Protein AF-A0A7V6X346-F1 (afdb_monomer_lite)

Radius of gyration: 25.54 Å; chains: 1; bounding box: 58×30×81 Å

pLDDT: mean 83.85, std 9.62, range [53.91, 94.62]

Foldseek 3Di:
DDPVVVVVVVVVVVVVVVVVVVVVVVVVVVVVVVVVLVVLQVLLVVLLVVLVVLQVLQLVVCVVVVVQAVFDFSLNCCVVVVDPQAFRQWFWDQDDVFFTDIDGPVSPDTPPRLTDPPDLGTFHADPPPSHTDCSLSNSCSGGNDRPPDGGPVVRVVD

Structure (mmCIF, N/CA/C/O backbone):
data_AF-A0A7V6X346-F1
#
_entry.id   AF-A0A7V6X346-F1
#
loop_
_atom_site.group_PDB
_atom_site.id
_atom_site.type_symbol
_atom_site.label_atom_id
_atom_site.label_alt_id
_atom_site.label_comp_id
_atom_site.label_asym_id
_atom_site.label_entity_id
_atom_site.label_seq_id
_atom_site.pdbx_PDB_ins_code
_atom_site.Cartn_x
_atom_site.Cartn_y
_atom_site.Cartn_z
_atom_site.occupancy
_atom_site.B_iso_or_equiv
_atom_site.auth_seq_id
_atom_site.auth_comp_id
_atom_site.auth_asym_id
_atom_site.auth_atom_id
_atom_site.pdbx_PDB_model_num
ATOM 1 N N . MET A 1 1 ? 32.992 15.610 -59.748 1.00 55.31 1 MET A N 1
ATOM 2 C CA . MET A 1 1 ? 32.659 15.025 -58.430 1.00 55.31 1 MET A CA 1
ATOM 3 C C . MET A 1 1 ? 33.564 13.821 -58.217 1.00 55.31 1 MET A C 1
ATOM 5 O O . MET A 1 1 ? 33.544 12.918 -59.044 1.00 55.31 1 MET A O 1
ATOM 9 N N . THR A 1 2 ? 34.455 13.859 -57.226 1.00 64.12 2 THR A N 1
ATOM 10 C CA . THR A 1 2 ? 35.547 12.877 -57.071 1.00 64.12 2 THR A CA 1
ATOM 11 C C . THR A 1 2 ? 35.167 11.742 -56.109 1.00 64.12 2 THR A C 1
ATOM 13 O O . THR A 1 2 ? 34.268 11.895 -55.283 1.00 64.12 2 THR A O 1
ATOM 16 N N . GLN A 1 3 ? 35.861 10.594 -56.156 1.00 65.50 3 GLN A N 1
ATOM 17 C CA . GLN A 1 3 ? 35.620 9.482 -55.213 1.00 65.50 3 GLN A CA 1
ATOM 18 C C . GLN A 1 3 ? 35.775 9.884 -53.729 1.00 65.50 3 GLN A C 1
ATOM 20 O O . GLN A 1 3 ? 35.154 9.272 -52.856 1.00 65.50 3 GLN A O 1
ATOM 25 N N . ARG A 1 4 ? 36.568 10.924 -53.421 1.00 65.88 4 ARG A N 1
ATOM 26 C CA . ARG A 1 4 ? 36.686 11.477 -52.059 1.00 65.88 4 ARG A CA 1
ATOM 27 C C . ARG A 1 4 ? 35.406 12.181 -51.610 1.00 65.88 4 ARG A C 1
ATOM 29 O O . ARG A 1 4 ? 35.004 11.997 -50.464 1.00 65.88 4 ARG A O 1
ATOM 36 N N . ASP A 1 5 ? 34.735 12.898 -52.509 1.00 68.81 5 ASP A N 1
ATOM 37 C CA . ASP A 1 5 ? 33.494 13.622 -52.204 1.00 68.81 5 ASP A CA 1
ATOM 38 C C . ASP A 1 5 ? 32.365 12.644 -51.850 1.00 68.81 5 ASP A C 1
ATOM 40 O O . ASP A 1 5 ? 31.688 12.809 -50.838 1.00 68.81 5 ASP A O 1
ATOM 44 N N . PHE A 1 6 ? 32.242 11.542 -52.600 1.00 66.06 6 PHE A N 1
ATOM 45 C CA . PHE A 1 6 ? 31.284 10.471 -52.300 1.00 66.06 6 PHE A CA 1
ATOM 46 C C . PHE A 1 6 ? 31.551 9.781 -50.958 1.00 66.06 6 PHE A C 1
ATOM 48 O O . PHE A 1 6 ? 30.618 9.498 -50.204 1.00 66.06 6 PHE A O 1
ATOM 55 N N . LYS A 1 7 ? 32.821 9.517 -50.625 1.00 68.31 7 LYS A N 1
ATOM 56 C CA . LYS A 1 7 ? 33.197 8.896 -49.346 1.00 68.31 7 LYS A CA 1
ATOM 57 C C . LYS A 1 7 ? 32.902 9.818 -48.159 1.00 68.31 7 LYS A C 1
ATOM 59 O O . LYS A 1 7 ? 32.477 9.330 -47.112 1.00 68.31 7 LYS A O 1
ATOM 64 N N . ASN A 1 8 ? 33.090 11.124 -48.330 1.00 70.19 8 ASN A N 1
ATOM 65 C CA . ASN A 1 8 ? 32.810 12.127 -47.306 1.00 70.19 8 ASN A CA 1
ATOM 66 C C . ASN A 1 8 ? 31.304 12.320 -47.088 1.00 70.19 8 ASN A C 1
ATOM 68 O O . ASN A 1 8 ? 30.865 12.312 -45.940 1.00 70.19 8 ASN A O 1
ATOM 72 N N . ILE A 1 9 ? 30.510 12.393 -48.164 1.00 72.62 9 ILE A N 1
ATOM 73 C CA . ILE A 1 9 ? 29.040 12.449 -48.079 1.00 72.62 9 ILE A CA 1
ATOM 74 C C . ILE A 1 9 ? 28.508 11.189 -47.393 1.00 72.62 9 ILE A C 1
ATOM 76 O O . ILE A 1 9 ? 27.780 11.293 -46.413 1.00 72.62 9 ILE A O 1
ATOM 80 N N . ARG A 1 10 ? 28.955 9.997 -47.818 1.00 69.69 10 ARG A N 1
ATOM 81 C CA . ARG A 1 10 ? 28.550 8.729 -47.196 1.00 69.69 10 ARG A CA 1
ATOM 82 C C . ARG A 1 10 ? 28.880 8.715 -45.701 1.00 69.69 10 ARG A C 1
ATOM 84 O O . ARG A 1 10 ? 28.000 8.443 -44.897 1.00 69.69 10 ARG A O 1
ATOM 91 N N . ARG A 1 11 ? 30.112 9.050 -45.299 1.00 69.56 11 ARG A N 1
ATOM 92 C CA . ARG A 1 11 ? 30.499 9.107 -43.874 1.00 69.56 11 ARG A CA 1
ATOM 93 C C . ARG A 1 11 ? 29.641 10.081 -43.065 1.00 69.56 11 ARG A C 1
ATOM 95 O O . ARG A 1 11 ? 29.263 9.746 -41.948 1.00 69.56 11 ARG A O 1
ATOM 102 N N . ARG A 1 12 ? 29.312 11.243 -43.634 1.00 80.62 12 ARG A N 1
ATOM 103 C CA . ARG A 1 12 ? 28.451 12.242 -42.996 1.00 80.62 12 ARG A CA 1
ATOM 104 C C . ARG A 1 12 ? 27.016 11.741 -42.822 1.00 80.62 12 ARG A C 1
ATOM 106 O O . ARG A 1 12 ? 26.498 11.832 -41.719 1.00 80.62 12 ARG A O 1
ATOM 113 N N . THR A 1 13 ? 26.416 11.138 -43.848 1.00 81.19 13 THR A N 1
ATOM 114 C CA . THR A 1 13 ? 25.060 10.565 -43.761 1.00 81.19 13 THR A CA 1
ATOM 115 C C . THR A 1 13 ? 24.978 9.434 -42.733 1.00 81.19 13 THR A C 1
ATOM 117 O O . THR A 1 13 ? 24.012 9.350 -41.984 1.00 81.19 13 THR A O 1
ATOM 120 N N . TRP A 1 14 ? 26.006 8.583 -42.644 1.00 84.31 14 TRP A N 1
ATOM 121 C CA . TRP A 1 14 ? 26.074 7.535 -41.618 1.00 84.31 14 TRP A CA 1
ATOM 122 C C . TRP A 1 14 ? 26.207 8.109 -40.205 1.00 84.31 14 TRP A C 1
ATOM 124 O O . TRP A 1 14 ? 25.562 7.616 -39.284 1.00 84.31 14 TRP A O 1
ATOM 134 N N . PHE A 1 15 ? 27.013 9.157 -40.032 1.00 87.69 15 PHE A N 1
ATOM 135 C CA . PHE A 1 15 ? 27.135 9.846 -38.751 1.00 87.69 15 PHE A CA 1
ATOM 136 C C . PHE A 1 15 ? 25.814 10.504 -38.336 1.00 87.69 15 PHE A C 1
ATOM 138 O O . PHE A 1 15 ? 25.353 10.284 -37.220 1.00 87.69 15 PHE A O 1
ATOM 145 N N . GLU A 1 16 ? 25.171 11.242 -39.245 1.00 84.31 16 GLU A N 1
ATOM 146 C CA . GLU A 1 16 ? 23.865 11.865 -39.005 1.00 84.31 16 GLU A CA 1
ATOM 147 C C . GLU A 1 16 ? 22.805 10.810 -38.646 1.00 84.31 16 GLU A C 1
ATOM 149 O O . GLU A 1 16 ? 22.064 10.993 -37.683 1.00 84.31 16 GLU A O 1
ATOM 154 N N . PHE A 1 17 ? 22.796 9.657 -39.322 1.00 91.88 17 PHE A N 1
ATOM 155 C CA . PHE A 1 17 ? 21.905 8.545 -38.984 1.00 91.88 17 PHE A CA 1
ATOM 156 C C . PHE A 1 17 ? 22.148 7.995 -37.567 1.00 91.88 17 PHE A C 1
ATOM 158 O O . PHE A 1 17 ? 21.198 7.822 -36.808 1.00 91.88 17 PHE A O 1
ATOM 165 N N . ILE A 1 18 ? 23.406 7.764 -37.174 1.00 93.44 18 ILE A N 1
ATOM 166 C CA . ILE A 1 18 ? 23.745 7.269 -35.826 1.00 93.44 18 ILE A CA 1
ATOM 167 C C . ILE A 1 18 ? 23.327 8.277 -34.750 1.00 93.44 18 ILE A C 1
ATOM 169 O O . ILE A 1 18 ? 22.783 7.878 -33.720 1.00 93.44 18 ILE A O 1
ATOM 173 N N . VAL A 1 19 ? 23.535 9.574 -34.991 1.00 93.19 19 VAL A N 1
ATOM 174 C CA . VAL A 1 19 ? 23.119 10.637 -34.065 1.00 93.19 19 VAL A CA 1
ATOM 175 C C . VAL A 1 19 ? 21.601 10.640 -33.889 1.00 93.19 19 VAL A C 1
ATOM 177 O O . VAL A 1 19 ? 21.124 10.675 -32.757 1.00 93.19 19 VAL A O 1
ATOM 180 N N . VAL A 1 20 ? 20.833 10.533 -34.978 1.00 94.06 20 VAL A N 1
ATOM 181 C CA . VAL A 1 20 ? 19.364 10.454 -34.907 1.00 94.06 20 VAL A CA 1
ATOM 182 C C . VAL A 1 20 ? 18.914 9.218 -34.123 1.00 94.06 20 VAL A C 1
ATOM 184 O O . VAL A 1 20 ? 18.051 9.329 -33.254 1.00 94.06 20 VAL A O 1
ATOM 187 N N . VAL A 1 21 ? 19.525 8.055 -34.362 1.00 94.62 21 VAL A N 1
ATOM 188 C CA . VAL A 1 21 ? 19.209 6.820 -33.625 1.00 94.62 21 VAL A CA 1
ATOM 189 C C . VAL A 1 21 ? 19.533 6.952 -32.133 1.00 94.62 21 VAL A C 1
ATOM 191 O O . VAL A 1 21 ? 18.733 6.531 -31.299 1.00 94.62 21 VAL A O 1
ATOM 194 N N . MET A 1 22 ? 20.660 7.574 -31.772 1.00 93.81 22 MET A N 1
ATOM 195 C CA . MET A 1 22 ? 20.998 7.828 -30.368 1.00 93.81 22 MET A CA 1
ATOM 196 C C . MET A 1 22 ? 19.994 8.767 -29.695 1.00 93.81 22 MET A C 1
ATOM 198 O O . MET A 1 22 ? 19.558 8.487 -28.580 1.00 93.81 22 MET A O 1
ATOM 202 N N . LEU A 1 23 ? 19.587 9.847 -30.367 1.00 93.19 23 LEU A N 1
ATOM 203 C CA . LEU A 1 23 ? 18.585 10.769 -29.829 1.00 93.19 23 LEU A CA 1
ATOM 204 C C . LEU A 1 23 ? 17.234 10.075 -29.624 1.00 93.19 23 LEU A C 1
ATOM 206 O O . LEU A 1 23 ? 16.619 10.238 -28.572 1.00 93.19 23 LEU A O 1
ATOM 210 N N . LEU A 1 24 ? 16.807 9.242 -30.578 1.00 93.56 24 LEU A N 1
ATOM 211 C CA . LEU A 1 24 ? 15.595 8.435 -30.432 1.00 93.56 24 LEU A CA 1
ATOM 212 C C . LEU A 1 24 ? 15.691 7.476 -29.240 1.00 93.56 24 LEU A C 1
ATOM 214 O O . LEU A 1 24 ? 14.747 7.388 -28.457 1.00 93.56 24 LEU A O 1
ATOM 218 N N . ALA A 1 25 ? 16.829 6.803 -29.057 1.00 93.56 25 ALA A N 1
ATOM 219 C CA . ALA A 1 25 ? 17.036 5.908 -27.921 1.00 93.56 25 ALA A CA 1
ATOM 220 C C . ALA A 1 25 ? 16.930 6.647 -26.575 1.00 93.56 25 ALA A C 1
ATOM 222 O O . ALA A 1 25 ? 16.286 6.149 -25.654 1.00 93.56 25 ALA A O 1
ATOM 223 N N . VAL A 1 26 ? 17.499 7.852 -26.468 1.00 93.69 26 VAL A N 1
ATOM 224 C CA . VAL A 1 26 ? 17.408 8.678 -25.251 1.00 93.69 26 VAL A CA 1
ATOM 225 C C . VAL A 1 26 ? 15.962 9.070 -24.948 1.00 93.69 26 VAL A C 1
ATOM 227 O O . VAL A 1 26 ? 15.532 8.952 -23.801 1.00 93.69 26 VAL A O 1
ATOM 230 N N . VAL A 1 27 ? 15.195 9.488 -25.960 1.00 92.62 27 VAL A N 1
ATOM 231 C CA . VAL A 1 27 ? 13.779 9.848 -25.781 1.00 92.62 27 VAL A CA 1
ATOM 232 C C . VAL A 1 27 ? 12.971 8.645 -25.297 1.00 92.62 27 VAL A C 1
ATOM 234 O O . VAL A 1 27 ? 12.244 8.757 -24.313 1.00 92.62 27 VAL A O 1
ATOM 237 N N . VAL A 1 28 ? 13.149 7.478 -25.925 1.00 92.56 28 VAL A N 1
ATOM 238 C CA . VAL A 1 28 ? 12.455 6.243 -25.523 1.00 92.56 28 VAL A CA 1
ATOM 239 C C . VAL A 1 28 ? 12.796 5.858 -24.083 1.00 92.56 28 VAL A C 1
ATOM 241 O O . VAL A 1 28 ? 11.896 5.525 -23.312 1.00 92.56 28 VAL A O 1
ATOM 244 N N . LEU A 1 29 ? 14.072 5.940 -23.693 1.00 92.00 29 LEU A N 1
ATOM 245 C CA . LEU A 1 29 ? 14.502 5.638 -22.327 1.00 92.00 29 LEU A CA 1
ATOM 246 C C . LEU A 1 29 ? 13.864 6.582 -21.303 1.00 92.00 29 LEU A C 1
ATOM 248 O O . LEU A 1 29 ? 13.383 6.122 -20.267 1.00 92.00 29 LEU A O 1
ATOM 252 N N . PHE A 1 30 ? 13.825 7.883 -21.594 1.00 89.69 30 PHE A N 1
ATOM 253 C CA . PHE A 1 30 ? 13.213 8.861 -20.699 1.00 89.69 30 PHE A CA 1
ATOM 254 C C . PHE A 1 30 ? 11.705 8.621 -20.547 1.00 89.69 30 PHE A C 1
ATOM 256 O O . PHE A 1 30 ? 11.195 8.579 -19.427 1.00 89.69 30 PHE A O 1
ATOM 263 N N . SER A 1 31 ? 10.997 8.378 -21.655 1.00 87.56 31 SER A N 1
ATOM 264 C CA . SER A 1 31 ? 9.566 8.063 -21.630 1.00 87.56 31 SER A CA 1
ATOM 265 C C . SER A 1 31 ? 9.266 6.779 -20.853 1.00 87.56 31 SER A C 1
ATOM 267 O O . SER A 1 31 ? 8.330 6.751 -20.057 1.00 87.56 31 SER A O 1
ATOM 269 N N . ALA A 1 32 ? 10.068 5.727 -21.034 1.00 89.50 32 ALA A N 1
ATOM 270 C CA . ALA A 1 32 ? 9.899 4.474 -20.301 1.00 89.50 32 ALA A CA 1
ATOM 271 C C . ALA A 1 32 ? 10.094 4.661 -18.787 1.00 89.50 32 ALA A C 1
ATOM 273 O O . ALA A 1 32 ? 9.332 4.113 -17.989 1.00 89.50 32 ALA A O 1
ATOM 274 N N . PHE A 1 33 ? 11.086 5.459 -18.388 1.00 89.31 33 PHE A N 1
ATOM 275 C CA . PHE A 1 33 ? 11.351 5.749 -16.982 1.00 89.31 33 PHE A CA 1
ATOM 276 C C . PHE A 1 33 ? 10.208 6.525 -16.316 1.00 89.31 33 PHE A C 1
ATOM 278 O O . PHE A 1 33 ? 9.816 6.200 -15.194 1.00 89.31 33 PHE A O 1
ATOM 285 N N . GLU A 1 34 ? 9.635 7.506 -17.013 1.00 87.50 34 GLU A N 1
ATOM 286 C CA . GLU A 1 34 ? 8.518 8.288 -16.479 1.00 87.50 34 GLU 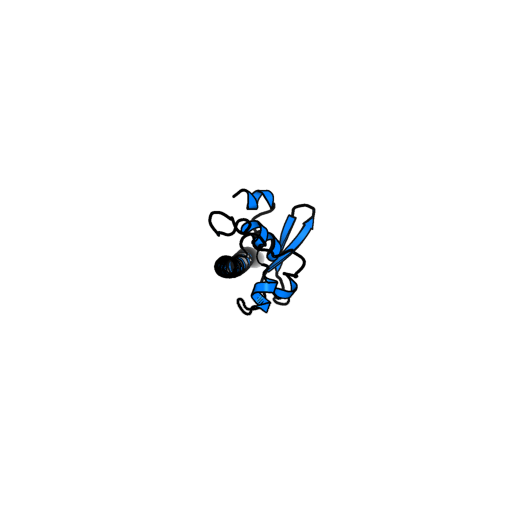A CA 1
ATOM 287 C C . GLU A 1 34 ? 7.239 7.450 -16.366 1.00 87.50 34 GLU A C 1
ATOM 289 O O . GLU A 1 34 ? 6.566 7.475 -15.335 1.00 87.50 34 GLU A O 1
ATOM 294 N N . LEU A 1 35 ? 6.950 6.614 -17.369 1.00 89.06 35 LEU A N 1
ATOM 295 C CA . LEU A 1 35 ? 5.840 5.659 -17.304 1.00 89.06 35 LEU A CA 1
ATOM 296 C C . LEU A 1 35 ? 5.980 4.707 -16.113 1.00 89.06 35 LEU A C 1
ATOM 298 O O . LEU A 1 35 ? 5.003 4.447 -15.411 1.00 89.06 35 LEU A O 1
ATOM 302 N N . TRP A 1 36 ? 7.192 4.220 -15.847 1.00 87.50 36 TRP A N 1
ATOM 303 C CA . TRP A 1 36 ? 7.457 3.358 -14.699 1.00 87.50 36 TRP A CA 1
ATOM 304 C C . TRP A 1 36 ? 7.198 4.070 -13.364 1.00 87.50 36 TRP A C 1
ATOM 306 O O . TRP A 1 36 ? 6.566 3.499 -12.474 1.00 87.50 36 TRP A O 1
ATOM 316 N N . ARG A 1 37 ? 7.615 5.336 -13.228 1.00 87.75 37 ARG A N 1
ATOM 317 C CA . ARG A 1 37 ? 7.323 6.149 -12.034 1.00 87.75 37 ARG A CA 1
ATOM 318 C C . ARG A 1 37 ? 5.826 6.330 -11.812 1.00 87.75 37 ARG A C 1
ATOM 320 O O . ARG A 1 37 ? 5.355 6.117 -10.696 1.00 87.75 37 ARG A O 1
ATOM 327 N N . ILE A 1 38 ? 5.089 6.667 -12.870 1.00 89.06 38 ILE A N 1
ATOM 328 C CA . ILE A 1 38 ? 3.634 6.852 -12.816 1.00 89.06 38 ILE A CA 1
ATOM 329 C C . ILE A 1 38 ? 2.949 5.555 -12.384 1.00 89.06 38 ILE A C 1
ATOM 331 O O . ILE A 1 38 ? 2.114 5.588 -11.489 1.00 89.06 38 ILE A O 1
ATOM 335 N N . GLN A 1 39 ? 3.343 4.410 -12.949 1.00 89.19 39 GLN A N 1
ATOM 336 C CA . GLN A 1 39 ? 2.773 3.111 -12.578 1.00 89.19 39 GLN A CA 1
ATOM 337 C C . GLN A 1 39 ? 2.996 2.764 -11.102 1.00 89.19 39 GLN A C 1
ATOM 339 O O . GLN A 1 39 ? 2.102 2.226 -10.449 1.00 89.19 39 GLN A O 1
ATOM 344 N N . ILE A 1 40 ? 4.179 3.066 -10.557 1.00 88.62 40 ILE A N 1
ATOM 345 C CA . ILE A 1 40 ? 4.462 2.833 -9.137 1.00 88.62 40 ILE A CA 1
ATOM 346 C C . ILE A 1 40 ? 3.582 3.730 -8.260 1.00 88.62 40 ILE A C 1
ATOM 348 O O . ILE A 1 40 ? 3.025 3.245 -7.273 1.00 88.62 40 ILE A O 1
ATOM 352 N N . GLN A 1 41 ? 3.455 5.011 -8.613 1.00 91.06 41 GLN A N 1
ATOM 353 C CA . GLN A 1 41 ? 2.627 5.966 -7.878 1.00 91.06 41 GLN A CA 1
ATOM 354 C C . GLN A 1 41 ? 1.148 5.569 -7.925 1.00 91.06 41 GLN A C 1
ATOM 356 O O . GLN A 1 41 ? 0.516 5.464 -6.878 1.00 91.06 41 GLN A O 1
ATOM 361 N N . SER A 1 42 ? 0.619 5.255 -9.109 1.00 90.00 42 SER A N 1
ATOM 362 C CA . SER A 1 42 ? -0.782 4.862 -9.275 1.00 90.00 42 SER A CA 1
ATOM 363 C C . SER A 1 42 ? -1.111 3.566 -8.540 1.00 90.00 42 SER A C 1
ATOM 365 O O . SER A 1 42 ? -2.196 3.432 -7.987 1.00 90.00 42 SER A O 1
ATOM 367 N N . ALA A 1 43 ? -0.181 2.604 -8.508 1.00 90.62 43 ALA A N 1
ATOM 368 C CA . ALA A 1 43 ? -0.367 1.368 -7.752 1.00 90.62 43 ALA A CA 1
ATOM 369 C C . ALA A 1 43 ? -0.430 1.631 -6.241 1.00 90.62 43 ALA A C 1
ATOM 371 O O . ALA A 1 43 ? -1.251 1.037 -5.549 1.00 90.62 43 ALA A O 1
ATOM 372 N N . TRP A 1 44 ? 0.414 2.534 -5.735 1.00 92.69 44 TRP A N 1
ATOM 373 C CA . TRP A 1 44 ? 0.383 2.931 -4.329 1.00 92.69 44 TRP A CA 1
ATOM 374 C C . TRP A 1 44 ? -0.914 3.678 -3.976 1.00 92.69 44 TRP A C 1
ATOM 376 O O . TRP A 1 44 ? -1.531 3.381 -2.959 1.00 92.69 44 TRP A O 1
ATOM 386 N N . GLU A 1 45 ? -1.375 4.591 -4.835 1.00 93.38 45 GLU A N 1
ATOM 387 C CA . GLU A 1 45 ? -2.633 5.328 -4.638 1.00 93.38 45 GLU A CA 1
ATOM 388 C C . GLU A 1 45 ? -3.876 4.431 -4.720 1.00 93.38 45 GLU A C 1
ATOM 390 O O . GLU A 1 45 ? -4.826 4.623 -3.959 1.00 93.38 45 GLU A O 1
ATOM 395 N N . ALA A 1 46 ? -3.871 3.433 -5.608 1.00 91.81 46 ALA A N 1
ATOM 396 C CA . ALA A 1 46 ? -4.940 2.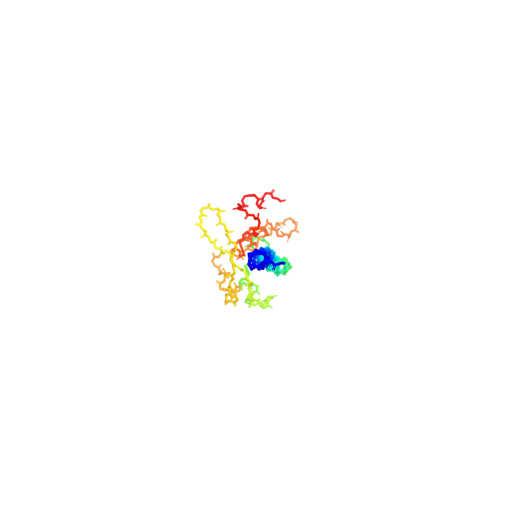443 -5.688 1.00 91.81 46 ALA A CA 1
ATOM 397 C C . ALA A 1 46 ? -5.058 1.654 -4.377 1.00 91.81 46 ALA A C 1
ATOM 399 O O . ALA A 1 46 ? -6.149 1.558 -3.816 1.00 91.81 46 ALA A O 1
ATOM 400 N N . ASP A 1 47 ? -3.934 1.166 -3.846 1.00 91.88 47 ASP A N 1
ATOM 401 C CA . ASP A 1 47 ? -3.931 0.444 -2.574 1.00 91.88 47 ASP A CA 1
ATOM 402 C C . ASP A 1 47 ? -4.307 1.361 -1.396 1.00 91.88 47 ASP A C 1
ATOM 404 O O . ASP A 1 47 ? -5.049 0.942 -0.507 1.00 91.88 47 ASP A O 1
ATOM 408 N N . LEU A 1 48 ? -3.872 2.629 -1.401 1.00 93.94 48 LEU A N 1
ATOM 409 C CA . LEU A 1 48 ? -4.300 3.629 -0.416 1.00 93.94 48 LEU A CA 1
ATOM 410 C C . LEU A 1 48 ? -5.825 3.797 -0.413 1.00 93.94 48 LEU A C 1
ATOM 412 O O . LEU A 1 48 ? -6.435 3.880 0.653 1.00 93.94 48 LEU A O 1
ATOM 416 N N . SER A 1 49 ? -6.444 3.864 -1.592 1.00 94.12 49 SER A N 1
ATOM 417 C CA . SER A 1 49 ? -7.900 3.973 -1.728 1.00 94.12 49 SER A CA 1
ATOM 418 C C . SER A 1 49 ? -8.610 2.759 -1.122 1.00 94.12 49 SER A C 1
ATOM 420 O O . SER A 1 49 ? -9.544 2.917 -0.332 1.00 94.12 49 SER A O 1
ATOM 422 N N . THR A 1 50 ? -8.115 1.551 -1.409 1.00 92.62 50 THR A N 1
ATOM 423 C CA . THR A 1 50 ? -8.625 0.306 -0.817 1.00 92.62 50 THR A CA 1
ATOM 424 C C . THR A 1 50 ? -8.519 0.327 0.708 1.00 92.62 50 THR A C 1
ATOM 426 O O . THR A 1 50 ? -9.510 0.080 1.395 1.00 92.62 50 THR A O 1
ATOM 429 N N . LEU A 1 51 ? -7.359 0.706 1.254 1.00 92.19 51 LEU A N 1
ATOM 430 C CA . LEU A 1 51 ? -7.157 0.802 2.702 1.00 92.19 51 LEU A CA 1
ATOM 431 C C . LEU A 1 51 ? -8.062 1.852 3.354 1.00 92.19 51 LEU A C 1
ATOM 433 O O . LEU A 1 51 ? -8.626 1.587 4.410 1.00 92.19 51 LEU A O 1
ATOM 437 N N . LYS A 1 52 ? -8.272 3.012 2.722 1.00 93.81 52 LYS A N 1
ATOM 438 C CA . LYS A 1 52 ? -9.210 4.031 3.225 1.00 93.81 52 LYS A CA 1
ATOM 439 C C . LYS A 1 52 ? -10.649 3.519 3.278 1.00 93.81 52 LYS A C 1
ATOM 441 O O . LYS A 1 52 ? -11.375 3.854 4.210 1.00 93.81 52 LYS A O 1
ATOM 446 N N . ASN A 1 53 ? -11.067 2.704 2.313 1.00 93.44 53 ASN A N 1
ATOM 447 C CA . ASN A 1 53 ? -12.395 2.093 2.343 1.00 93.44 53 ASN A CA 1
ATOM 448 C C . ASN A 1 53 ? -12.516 1.045 3.456 1.00 93.44 53 ASN A C 1
ATOM 450 O O . ASN A 1 53 ? -13.506 1.065 4.182 1.00 93.44 53 ASN A O 1
ATOM 454 N N .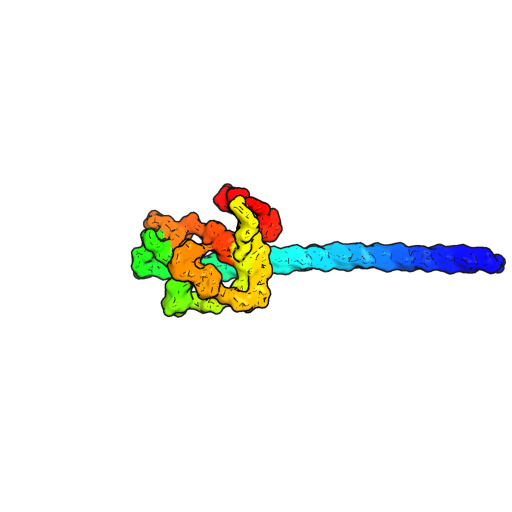 ILE A 1 54 ? -11.497 0.202 3.649 1.00 92.25 54 ILE A N 1
ATOM 455 C CA . ILE A 1 54 ? -11.440 -0.749 4.774 1.00 92.25 54 ILE A CA 1
ATOM 456 C C . ILE A 1 54 ? -11.535 -0.007 6.109 1.00 92.25 54 ILE A C 1
ATOM 458 O O . ILE A 1 54 ? -12.297 -0.398 6.987 1.00 92.25 54 ILE A O 1
ATOM 462 N N . VAL A 1 55 ? -10.806 1.099 6.241 1.00 92.69 55 VAL A N 1
ATOM 463 C CA . VAL A 1 55 ? -10.822 1.934 7.441 1.00 92.69 55 VAL A CA 1
ATOM 464 C C . VAL A 1 55 ? -12.214 2.501 7.724 1.00 92.69 55 VAL A C 1
ATOM 466 O O . VAL A 1 55 ? -12.666 2.433 8.860 1.00 92.69 55 VAL A O 1
ATOM 469 N N . ARG A 1 56 ? -12.939 2.982 6.708 1.00 92.12 56 ARG A N 1
ATOM 470 C CA . ARG A 1 56 ? -14.328 3.444 6.888 1.00 92.12 56 ARG A CA 1
ATOM 471 C C . ARG A 1 56 ? -15.269 2.328 7.336 1.00 92.12 56 ARG A C 1
ATOM 473 O O . ARG A 1 56 ? -16.145 2.561 8.162 1.00 92.12 56 ARG A O 1
ATOM 480 N N . ILE A 1 57 ? -15.099 1.118 6.804 1.00 92.19 57 ILE A N 1
ATOM 481 C CA . ILE A 1 57 ? -15.871 -0.051 7.252 1.00 92.19 57 ILE A CA 1
ATOM 482 C C . ILE A 1 57 ? -15.544 -0.350 8.720 1.00 92.19 57 ILE A C 1
ATOM 484 O O . ILE A 1 57 ? -16.451 -0.585 9.516 1.00 92.19 57 ILE A O 1
ATOM 488 N N . ALA A 1 58 ? -14.266 -0.256 9.098 1.00 90.94 58 ALA A N 1
ATOM 489 C CA . ALA A 1 58 ? -13.822 -0.415 10.476 1.00 90.94 58 ALA A CA 1
ATOM 490 C C . ALA A 1 58 ? -14.421 0.644 11.415 1.00 90.94 58 ALA A C 1
ATOM 492 O O . ALA A 1 58 ? -14.802 0.296 12.525 1.00 90.94 58 ALA A O 1
ATOM 493 N N . GLU A 1 59 ? -14.543 1.905 10.981 1.00 90.62 59 GLU A N 1
ATOM 494 C CA . GLU A 1 59 ? -15.196 2.977 11.752 1.00 90.62 59 GLU A CA 1
ATOM 495 C C . GLU A 1 59 ? -16.658 2.637 12.050 1.00 90.62 59 GLU A C 1
ATOM 497 O O . GLU A 1 59 ? -17.082 2.680 13.205 1.00 90.62 59 GLU A O 1
ATOM 502 N N . VAL A 1 60 ? -17.417 2.238 11.025 1.00 90.81 60 VAL A N 1
ATOM 503 C CA . VAL A 1 60 ? -18.830 1.861 11.185 1.00 90.81 60 VAL A CA 1
ATOM 504 C C . VAL A 1 60 ? -18.969 0.652 12.113 1.00 90.81 60 VAL A C 1
ATOM 506 O O . VAL A 1 60 ? -19.803 0.664 13.017 1.00 90.81 60 VAL A O 1
ATOM 509 N N . TYR A 1 61 ? -18.119 -0.362 11.936 1.00 90.38 61 TYR A N 1
ATOM 510 C CA . TYR A 1 61 ? -18.120 -1.564 12.770 1.00 90.38 61 TYR A CA 1
ATOM 511 C C . TYR A 1 61 ? -17.732 -1.279 14.228 1.00 90.38 61 TYR A C 1
ATOM 513 O O . TYR A 1 61 ? -18.373 -1.762 15.162 1.00 90.38 61 TYR A O 1
ATOM 521 N N . ALA A 1 62 ? -16.701 -0.461 14.451 1.00 89.38 62 ALA A N 1
ATOM 522 C CA . ALA A 1 62 ? -16.258 -0.095 15.791 1.00 89.38 62 ALA A CA 1
ATOM 523 C C . ALA A 1 62 ? -17.348 0.659 16.561 1.00 89.38 62 ALA A C 1
ATOM 525 O O . ALA A 1 62 ? -17.493 0.458 17.768 1.00 89.38 62 ALA A O 1
ATOM 526 N N . GLN A 1 63 ? -18.125 1.495 15.867 1.00 86.88 63 GLN A N 1
ATOM 527 C CA . GLN A 1 63 ? -19.262 2.202 16.451 1.00 86.88 63 GLN A CA 1
ATOM 528 C C . GLN A 1 63 ? -20.436 1.264 16.753 1.00 86.88 63 GLN A C 1
ATOM 530 O O . GLN A 1 63 ? -21.035 1.389 17.820 1.00 86.88 63 GLN A O 1
ATOM 535 N N . SER A 1 64 ? -20.752 0.310 15.869 1.00 87.00 64 SER A N 1
ATOM 536 C CA . SER A 1 64 ? -21.863 -0.628 16.095 1.00 87.00 64 SER A CA 1
ATOM 537 C C . SER A 1 64 ? -21.587 -1.622 17.224 1.00 87.00 64 SER A C 1
ATOM 539 O O . SER A 1 64 ? -22.490 -1.940 17.992 1.00 87.00 64 SER A O 1
ATOM 541 N N . GLU A 1 65 ? -20.342 -2.084 17.352 1.00 86.06 65 GLU A N 1
ATOM 542 C CA . GLU A 1 65 ? -19.926 -3.089 18.344 1.00 86.06 65 GLU A CA 1
ATOM 543 C C . GLU A 1 65 ? -19.290 -2.485 19.606 1.00 86.06 65 GLU A C 1
ATOM 545 O O . GLU A 1 65 ? -18.796 -3.210 20.468 1.00 86.06 65 GLU A O 1
ATOM 550 N N . ASN A 1 66 ? -19.273 -1.153 19.726 1.00 82.12 66 ASN A N 1
ATOM 551 C CA . ASN A 1 66 ? -18.667 -0.427 20.846 1.00 82.12 66 ASN A CA 1
ATOM 552 C C . ASN A 1 66 ? -17.177 -0.789 21.086 1.00 82.12 66 ASN A C 1
ATOM 554 O O . ASN A 1 66 ? -16.703 -0.863 22.221 1.00 82.12 66 ASN A O 1
ATOM 558 N N . LYS A 1 67 ? -16.425 -1.010 19.997 1.00 82.62 67 LYS A N 1
ATOM 559 C CA . LYS A 1 67 ? -14.994 -1.395 19.979 1.00 82.62 67 LYS A CA 1
ATOM 560 C C . LYS A 1 67 ? -14.032 -0.214 19.806 1.00 82.62 67 LYS A C 1
ATOM 562 O O . LYS A 1 67 ? -12.849 -0.398 19.524 1.00 82.62 67 LYS A O 1
ATOM 567 N N . VAL A 1 68 ? -14.520 1.009 20.003 1.00 79.25 68 VAL A N 1
ATOM 568 C CA . VAL A 1 68 ? -13.751 2.256 19.829 1.00 79.25 68 VAL A CA 1
ATOM 569 C C . VAL A 1 68 ? -12.468 2.267 20.681 1.00 79.25 68 VAL A C 1
ATOM 571 O O . VAL A 1 68 ? -11.427 2.713 20.206 1.00 79.25 68 VAL A O 1
ATOM 574 N N . LEU A 1 69 ? -12.512 1.700 21.895 1.00 76.62 69 LEU A N 1
ATOM 575 C CA . LEU A 1 69 ? -11.389 1.678 22.848 1.00 76.62 69 LEU A CA 1
ATOM 576 C C . LEU A 1 69 ? -10.345 0.586 22.563 1.00 76.62 69 LEU A C 1
ATOM 578 O O . LEU A 1 69 ? -9.161 0.767 22.838 1.00 76.62 69 LEU A O 1
ATOM 582 N N . SER A 1 70 ? -10.769 -0.567 22.041 1.00 80.44 70 SER A N 1
ATOM 583 C CA . SER A 1 70 ? -9.887 -1.719 21.797 1.00 80.44 70 SER A CA 1
ATOM 584 C C . SER A 1 70 ? -9.164 -1.653 20.450 1.00 80.44 70 SER A C 1
ATOM 586 O O . SER A 1 70 ? -8.191 -2.384 20.231 1.00 80.44 70 SER A O 1
ATOM 588 N N . GLY A 1 71 ? -9.653 -0.794 19.552 1.00 83.81 71 GLY A N 1
ATOM 589 C CA . GLY A 1 71 ? -9.324 -0.825 18.136 1.00 83.81 71 GLY A CA 1
ATOM 590 C C . GLY A 1 71 ? -9.941 -2.036 17.436 1.00 83.81 71 GLY A C 1
ATOM 591 O O . GLY A 1 71 ? -10.470 -2.951 18.073 1.00 83.81 71 GLY A O 1
ATOM 592 N N . VAL A 1 72 ? -9.857 -2.033 16.109 1.00 88.56 72 VAL A N 1
ATOM 593 C CA . VAL A 1 72 ? -10.348 -3.113 15.242 1.00 88.56 72 VAL A CA 1
ATOM 594 C C . VAL A 1 72 ? -9.195 -3.600 14.379 1.00 88.56 72 VAL A C 1
ATOM 596 O O . VAL A 1 72 ? -8.451 -2.796 13.814 1.00 88.56 72 VAL A O 1
ATOM 599 N N . SER A 1 73 ? -9.012 -4.916 14.288 1.00 89.00 73 SER A N 1
ATOM 600 C CA . SER A 1 73 ? -7.984 -5.487 13.412 1.00 89.00 73 SER A CA 1
ATOM 601 C C . SER A 1 73 ? -8.539 -5.769 12.016 1.00 89.00 73 SER A C 1
ATOM 603 O O . SER A 1 73 ? -9.694 -6.151 11.861 1.00 89.00 73 SER A O 1
ATOM 605 N N . VAL A 1 74 ? -7.706 -5.634 10.981 1.00 89.06 74 VAL A N 1
ATOM 606 C CA . VAL A 1 74 ? -8.096 -6.031 9.611 1.00 89.06 74 VAL A CA 1
ATOM 607 C C . VAL A 1 74 ? -8.469 -7.517 9.548 1.00 89.06 74 VAL A C 1
ATOM 609 O O . VAL A 1 74 ? -9.417 -7.880 8.864 1.00 89.06 74 VAL A O 1
ATOM 612 N N . TYR A 1 75 ? -7.764 -8.368 10.296 1.00 88.06 75 TYR A N 1
ATOM 613 C CA . TYR A 1 75 ? -8.040 -9.804 10.367 1.00 88.06 75 TYR A CA 1
ATOM 614 C C . TYR A 1 75 ? -9.452 -10.108 10.891 1.00 88.06 75 TYR A C 1
ATOM 616 O O . TYR A 1 75 ? -10.168 -10.930 10.328 1.00 88.06 75 TYR A O 1
ATOM 624 N N . GLU A 1 76 ? -9.886 -9.388 11.923 1.00 88.88 76 GLU A N 1
ATOM 625 C CA . GLU A 1 76 ? -11.241 -9.481 12.470 1.00 88.88 76 GLU A CA 1
ATOM 626 C C . GLU A 1 76 ? -12.310 -9.056 11.458 1.00 88.88 76 GLU A C 1
ATOM 628 O O . GLU A 1 76 ? -13.339 -9.718 11.345 1.00 88.88 76 GLU A O 1
ATOM 633 N N . LEU A 1 77 ? -12.053 -8.002 10.676 1.00 89.75 77 LEU A N 1
ATOM 634 C CA . LEU A 1 77 ? -12.957 -7.583 9.602 1.00 89.75 77 LEU A CA 1
ATOM 635 C C . LEU A 1 77 ? -13.072 -8.646 8.497 1.00 89.75 77 LEU A C 1
ATOM 637 O O . LEU A 1 77 ? -14.146 -8.797 7.919 1.00 89.75 77 LEU A O 1
ATOM 641 N N . ILE A 1 78 ? -11.991 -9.385 8.215 1.00 90.25 78 ILE A N 1
ATOM 642 C CA . ILE A 1 78 ? -11.988 -10.488 7.240 1.00 90.25 78 ILE A CA 1
ATOM 643 C C . ILE A 1 78 ? -12.784 -11.682 7.776 1.00 90.25 78 ILE A C 1
ATOM 645 O O . ILE A 1 78 ? -13.654 -12.197 7.083 1.00 90.25 78 ILE A O 1
ATOM 649 N N . ILE A 1 79 ? -12.522 -12.125 9.012 1.00 89.06 79 ILE A N 1
ATOM 650 C CA . ILE A 1 79 ? -13.253 -13.260 9.612 1.00 89.06 79 ILE A CA 1
ATOM 651 C C . ILE A 1 79 ? -14.739 -12.936 9.774 1.00 89.06 79 ILE A C 1
ATOM 653 O O . ILE A 1 79 ? -15.582 -13.814 9.598 1.00 89.06 79 ILE A O 1
ATOM 657 N N . GLY A 1 80 ? -15.060 -11.685 10.104 1.00 87.62 80 GLY A N 1
ATOM 658 C CA . GLY A 1 80 ? -16.433 -11.201 10.202 1.00 87.62 80 GLY A CA 1
ATOM 659 C C . GLY A 1 80 ? -17.145 -11.037 8.857 1.00 87.62 80 GLY A C 1
ATOM 660 O O . GLY A 1 80 ? -18.290 -10.595 8.864 1.00 87.62 80 GLY A O 1
ATOM 661 N N . ASP A 1 81 ? -16.486 -11.353 7.734 1.00 89.75 81 ASP A N 1
ATOM 662 C CA . ASP A 1 81 ? -16.996 -11.191 6.362 1.00 89.75 81 ASP A CA 1
ATOM 663 C C . ASP A 1 81 ? -17.439 -9.745 6.047 1.00 89.75 81 ASP A C 1
ATOM 665 O O . ASP A 1 81 ? -18.328 -9.489 5.236 1.00 89.75 81 ASP A O 1
ATOM 669 N N . LEU A 1 82 ? -16.823 -8.765 6.722 1.00 91.06 82 LEU A N 1
ATOM 670 C CA . LEU A 1 82 ? -17.086 -7.335 6.524 1.00 91.06 82 LEU A CA 1
ATOM 671 C C . LEU A 1 82 ? -16.237 -6.755 5.395 1.00 91.06 82 LEU A C 1
ATOM 673 O O . LEU A 1 82 ? -16.613 -5.759 4.774 1.00 91.06 82 LEU A O 1
ATOM 677 N N . ILE A 1 83 ? -15.078 -7.364 5.149 1.00 91.62 83 ILE A N 1
ATOM 678 C CA . ILE A 1 83 ? -14.197 -7.055 4.029 1.00 91.62 83 ILE A CA 1
ATOM 679 C C . ILE A 1 83 ? -13.700 -8.352 3.395 1.00 91.62 83 ILE A C 1
ATOM 681 O O . ILE A 1 83 ? -13.485 -9.356 4.069 1.00 91.62 83 ILE A O 1
ATOM 685 N N . GLU A 1 84 ? -13.455 -8.305 2.093 1.00 89.62 84 GLU A N 1
ATOM 686 C CA . GLU A 1 84 ? -12.829 -9.407 1.374 1.00 89.62 84 GLU A CA 1
ATOM 687 C C . GLU A 1 84 ? -11.319 -9.460 1.661 1.00 89.62 84 GLU A C 1
ATOM 689 O O . GLU A 1 84 ? -10.651 -8.430 1.806 1.00 89.62 84 GLU A O 1
ATOM 694 N N . ASP A 1 85 ? -10.757 -10.670 1.677 1.00 89.19 85 ASP A N 1
ATOM 695 C CA . ASP A 1 85 ? -9.315 -10.893 1.785 1.00 89.19 85 ASP A CA 1
ATOM 696 C C . ASP A 1 85 ? -8.587 -10.586 0.462 1.00 89.19 85 ASP A C 1
ATOM 698 O O . ASP A 1 85 ? -8.180 -11.470 -0.302 1.00 89.19 85 ASP A O 1
ATOM 702 N N . GLN A 1 86 ? -8.479 -9.293 0.162 1.00 88.00 86 GLN A N 1
ATOM 703 C CA . GLN A 1 86 ? -7.940 -8.783 -1.094 1.00 88.00 86 GLN A CA 1
ATOM 704 C C . GLN A 1 86 ? -6.408 -8.808 -1.121 1.00 88.00 86 GLN A C 1
ATOM 706 O O . GLN A 1 86 ? -5.731 -8.611 -0.112 1.00 88.00 86 GLN A O 1
ATOM 711 N N . ALA A 1 87 ? -5.841 -9.007 -2.311 1.00 88.19 87 ALA A N 1
ATOM 712 C CA . ALA A 1 87 ? -4.411 -8.844 -2.542 1.00 88.19 87 ALA A CA 1
ATOM 713 C C . ALA A 1 87 ? -4.094 -7.385 -2.890 1.00 88.19 87 ALA A C 1
ATOM 715 O O . ALA A 1 87 ? -4.645 -6.830 -3.841 1.00 88.19 87 ALA A O 1
ATOM 716 N N . LEU A 1 88 ? -3.168 -6.780 -2.148 1.00 87.00 88 LEU A N 1
ATOM 717 C CA . LEU A 1 88 ? -2.659 -5.443 -2.451 1.00 87.00 88 LEU A CA 1
ATOM 718 C C . LEU A 1 88 ? -1.538 -5.514 -3.491 1.00 87.00 88 LEU A C 1
ATOM 720 O O . LEU A 1 88 ? -0.782 -6.492 -3.560 1.00 87.00 88 LEU A O 1
ATOM 724 N N . ASN A 1 89 ? -1.391 -4.456 -4.288 1.00 87.00 89 ASN A N 1
ATOM 725 C CA . ASN A 1 89 ? -0.315 -4.355 -5.274 1.00 87.00 89 ASN A CA 1
ATOM 726 C C . ASN A 1 89 ? 1.044 -4.081 -4.621 1.00 87.00 89 ASN A C 1
ATOM 728 O O . ASN A 1 89 ? 2.092 -4.373 -5.209 1.00 87.00 89 ASN A O 1
ATOM 732 N N . ARG A 1 90 ? 1.039 -3.509 -3.418 1.00 87.88 90 ARG A N 1
ATOM 733 C CA . ARG A 1 90 ? 2.202 -3.026 -2.686 1.00 87.88 90 ARG A CA 1
ATOM 734 C C . ARG A 1 90 ? 2.258 -3.613 -1.281 1.00 87.88 90 ARG A C 1
ATOM 736 O O . ARG A 1 90 ? 1.252 -4.017 -0.712 1.00 87.88 90 ARG A O 1
ATOM 743 N N . ARG A 1 91 ? 3.463 -3.644 -0.718 1.00 87.38 91 ARG A N 1
ATOM 744 C CA . ARG A 1 91 ? 3.699 -3.994 0.685 1.00 87.38 91 ARG A CA 1
ATOM 745 C C . ARG A 1 91 ? 4.800 -3.143 1.295 1.00 87.38 91 ARG A C 1
ATOM 747 O O . ARG A 1 91 ? 5.747 -2.753 0.601 1.00 87.38 91 ARG A O 1
ATOM 754 N N . ALA A 1 92 ? 4.701 -2.914 2.595 1.00 86.94 92 ALA A N 1
ATOM 755 C CA . ALA A 1 92 ? 5.768 -2.332 3.381 1.00 86.94 92 ALA A CA 1
ATOM 756 C C . ALA A 1 92 ? 6.923 -3.330 3.524 1.00 86.94 92 ALA A C 1
ATOM 758 O O . ALA A 1 92 ? 6.730 -4.528 3.736 1.00 86.94 92 ALA A O 1
ATOM 759 N N . PHE A 1 93 ? 8.147 -2.823 3.448 1.00 81.88 93 PHE A N 1
ATOM 760 C CA . PHE A 1 93 ? 9.336 -3.566 3.834 1.00 81.88 93 PHE A CA 1
ATOM 761 C C . PHE A 1 93 ? 10.223 -2.689 4.712 1.00 81.88 93 PHE A C 1
ATOM 763 O O . PHE A 1 93 ? 10.488 -1.525 4.389 1.00 81.88 93 PHE A O 1
ATOM 770 N N . TYR A 1 94 ? 10.679 -3.259 5.825 1.00 74.88 94 TYR A N 1
ATOM 771 C CA . TYR A 1 94 ? 11.557 -2.579 6.766 1.00 74.88 94 TYR A CA 1
ATOM 772 C C . TYR A 1 94 ? 13.002 -2.696 6.289 1.00 74.88 94 TYR A C 1
ATOM 774 O O . TYR A 1 94 ? 13.528 -3.802 6.186 1.00 74.88 94 TYR A O 1
ATOM 782 N N . GLN A 1 95 ? 13.642 -1.568 5.974 1.00 67.56 95 GLN A N 1
ATOM 783 C CA . GLN A 1 95 ? 15.033 -1.577 5.506 1.00 67.56 95 GLN A CA 1
ATOM 784 C C . GLN A 1 95 ? 16.021 -1.181 6.616 1.00 67.56 95 GLN A C 1
ATOM 786 O O . GLN A 1 95 ? 17.109 -1.747 6.692 1.00 67.56 95 GLN A O 1
ATOM 791 N N . SER A 1 96 ? 15.641 -0.250 7.499 1.00 64.06 96 SER A N 1
ATOM 792 C CA . SER A 1 96 ? 16.400 0.182 8.687 1.00 64.06 96 SER A CA 1
ATOM 793 C C . SER A 1 96 ? 15.504 0.989 9.645 1.00 64.06 96 SER A C 1
ATOM 795 O O . SER A 1 96 ? 14.371 1.315 9.290 1.00 64.06 96 SER A O 1
ATOM 797 N N . ARG A 1 97 ? 15.994 1.320 10.858 1.00 58.34 97 ARG A N 1
ATOM 798 C CA . ARG A 1 97 ? 15.248 2.081 11.886 1.00 58.34 97 ARG A CA 1
ATOM 799 C C . ARG A 1 97 ? 14.547 3.314 11.291 1.00 58.34 97 ARG A C 1
ATOM 801 O O . ARG A 1 97 ? 15.215 4.273 10.927 1.00 58.34 97 ARG A O 1
ATOM 808 N N . GLY A 1 98 ? 13.217 3.263 11.192 1.00 61.72 98 GLY A N 1
ATOM 809 C CA . GLY A 1 98 ? 12.371 4.369 10.719 1.00 61.72 98 GLY A CA 1
ATOM 810 C C . GLY A 1 98 ? 12.142 4.451 9.203 1.00 61.72 98 GLY A C 1
ATOM 811 O O . GLY A 1 98 ? 11.437 5.348 8.756 1.00 61.72 98 GLY A O 1
ATOM 812 N N . THR A 1 99 ? 12.673 3.529 8.388 1.00 71.56 99 THR A N 1
ATOM 813 C CA . THR A 1 99 ? 12.405 3.507 6.937 1.00 71.56 99 THR A CA 1
ATOM 814 C C . THR A 1 99 ? 11.501 2.339 6.546 1.00 71.56 99 THR A C 1
ATOM 816 O O . THR A 1 99 ? 11.878 1.167 6.624 1.00 71.56 99 THR A O 1
ATOM 819 N N . ARG A 1 100 ? 10.288 2.663 6.080 1.00 79.81 100 ARG A N 1
ATOM 820 C CA . ARG A 1 100 ? 9.347 1.702 5.486 1.00 79.81 100 ARG A CA 1
ATOM 821 C C . ARG A 1 100 ? 9.205 1.994 4.003 1.00 79.81 100 ARG A C 1
ATOM 823 O O . ARG A 1 100 ? 8.492 2.911 3.612 1.00 79.81 100 ARG A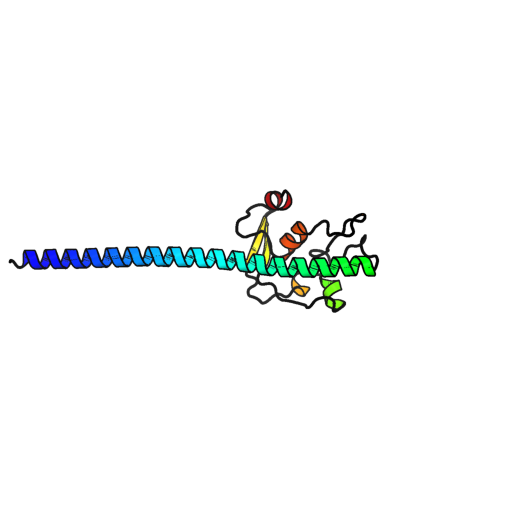 O 1
ATOM 830 N N . LYS A 1 101 ? 9.893 1.229 3.161 1.00 83.62 101 LYS A N 1
ATOM 831 C CA . LYS A 1 101 ? 9.772 1.389 1.708 1.00 83.62 101 LYS A CA 1
ATOM 832 C C . LYS A 1 101 ? 8.590 0.592 1.185 1.00 83.62 101 LYS A C 1
ATOM 834 O O . LYS A 1 101 ? 8.335 -0.520 1.642 1.00 83.62 101 LYS A O 1
ATOM 839 N N . SER A 1 102 ? 7.905 1.161 0.202 1.00 86.44 102 SER A N 1
ATOM 840 C CA . SER A 1 102 ? 6.887 0.453 -0.557 1.00 86.44 102 SER A CA 1
ATOM 841 C C . SER A 1 102 ? 7.543 -0.387 -1.653 1.00 86.44 102 SER A C 1
ATOM 843 O O . SER A 1 102 ? 8.333 0.128 -2.449 1.00 86.44 102 SER A O 1
ATOM 845 N N . TYR A 1 103 ? 7.191 -1.667 -1.723 1.00 84.88 103 TYR A N 1
ATOM 846 C CA . TYR A 1 103 ? 7.621 -2.590 -2.774 1.00 84.88 103 TYR A CA 1
ATOM 847 C C . TYR A 1 103 ? 6.420 -3.182 -3.490 1.00 84.88 103 TYR A C 1
ATOM 849 O O . TYR A 1 103 ? 5.349 -3.297 -2.905 1.00 84.88 103 TYR A O 1
ATOM 857 N N . SER A 1 104 ? 6.610 -3.591 -4.746 1.00 85.25 104 SER A N 1
ATOM 858 C CA . SER A 1 104 ? 5.625 -4.433 -5.423 1.00 85.25 104 SER A CA 1
ATOM 859 C C . SER A 1 104 ? 5.440 -5.721 -4.627 1.00 85.25 104 SER A C 1
ATOM 861 O O . SER A 1 104 ? 6.417 -6.364 -4.240 1.00 85.25 104 SER A O 1
ATOM 863 N N . ASN A 1 105 ? 4.189 -6.087 -4.385 1.00 77.56 105 ASN A N 1
ATOM 864 C CA . ASN A 1 105 ? 3.822 -7.322 -3.713 1.00 77.56 105 ASN A CA 1
ATOM 865 C C . ASN A 1 105 ? 3.759 -8.517 -4.684 1.00 77.56 105 ASN A C 1
ATOM 867 O O . ASN A 1 105 ? 3.446 -9.628 -4.274 1.00 77.56 105 ASN A O 1
ATOM 871 N N . GLY A 1 106 ? 4.000 -8.300 -5.985 1.00 73.88 106 GLY A N 1
ATOM 872 C CA . GLY A 1 106 ? 3.931 -9.366 -6.994 1.00 73.88 106 GLY A CA 1
ATOM 873 C C . GLY A 1 106 ? 2.547 -10.017 -7.135 1.00 73.88 106 GLY A C 1
ATOM 874 O O . GLY A 1 106 ? 2.429 -11.004 -7.846 1.00 73.88 106 GLY A O 1
ATOM 875 N N . ARG A 1 107 ? 1.512 -9.443 -6.494 1.00 63.88 107 ARG A N 1
ATOM 876 C CA . ARG A 1 107 ? 0.132 -9.951 -6.369 1.00 63.88 107 ARG A CA 1
ATOM 877 C C . ARG A 1 107 ? -0.039 -11.261 -5.586 1.00 63.88 107 ARG A C 1
ATOM 879 O O . ARG A 1 107 ? -1.098 -11.867 -5.683 1.00 63.88 107 ARG A O 1
ATOM 886 N N . GLU A 1 108 ? 0.951 -11.691 -4.806 1.00 69.00 108 GLU A N 1
ATOM 887 C CA . GLU A 1 108 ? 0.879 -13.001 -4.135 1.00 69.00 108 GLU A CA 1
ATOM 888 C C . GLU A 1 108 ? 0.304 -12.938 -2.718 1.00 69.00 108 GLU A C 1
ATOM 890 O O . GLU A 1 108 ? -0.458 -13.825 -2.352 1.00 69.00 108 GLU A O 1
ATOM 895 N N . ARG A 1 109 ? 0.616 -11.897 -1.929 1.00 78.88 109 ARG A N 1
ATOM 896 C CA . ARG A 1 109 ? 0.186 -11.848 -0.519 1.00 78.88 109 ARG A CA 1
ATOM 897 C C . ARG A 1 109 ? -1.126 -11.114 -0.326 1.00 78.88 109 ARG A C 1
ATOM 899 O O . ARG A 1 109 ? -1.239 -9.946 -0.712 1.00 78.88 109 ARG A O 1
ATOM 906 N N . LYS A 1 110 ? -2.072 -11.775 0.328 1.00 86.25 110 LYS A N 1
ATOM 907 C CA . LYS A 1 110 ? -3.360 -11.196 0.714 1.00 86.25 110 LYS A CA 1
ATOM 908 C C . LYS A 1 110 ? -3.281 -10.396 2.013 1.00 86.25 110 LYS A C 1
ATOM 910 O O . LYS A 1 110 ? -2.285 -10.462 2.737 1.00 86.25 110 LYS A O 1
ATOM 915 N N . LEU A 1 111 ? -4.332 -9.632 2.306 1.00 86.19 111 LEU A N 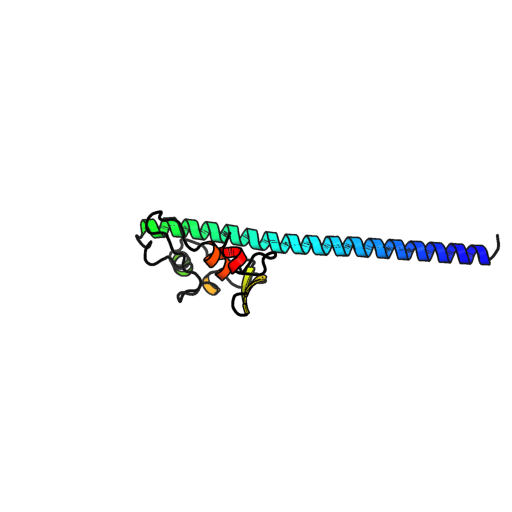1
ATOM 916 C CA . LEU A 1 111 ? -4.451 -8.859 3.541 1.00 86.19 111 LEU A CA 1
ATOM 917 C C . LEU A 1 111 ? -4.298 -9.735 4.785 1.00 86.19 111 LEU A C 1
ATOM 919 O O . LEU A 1 111 ? -3.579 -9.324 5.686 1.00 86.19 111 LEU A O 1
ATOM 923 N N . SER A 1 112 ? -4.880 -10.932 4.815 1.00 85.19 112 SER A N 1
ATOM 924 C CA . SER A 1 112 ? -4.765 -11.894 5.922 1.00 85.19 112 SER A CA 1
ATOM 925 C C . SER A 1 112 ? -3.325 -12.348 6.201 1.00 85.19 112 SER A C 1
ATOM 927 O O . SER A 1 112 ? -2.961 -12.606 7.345 1.00 85.19 112 SER A O 1
ATOM 929 N N . GLU A 1 113 ? -2.471 -12.393 5.176 1.00 80.75 113 GLU A N 1
ATOM 930 C CA . GLU A 1 113 ? -1.056 -12.761 5.309 1.00 80.75 113 GLU A CA 1
ATOM 931 C C . GLU A 1 113 ? -0.181 -11.587 5.767 1.00 80.75 113 GLU A C 1
ATOM 933 O O . GLU A 1 113 ? 0.881 -11.782 6.360 1.00 80.75 113 GLU A O 1
ATOM 938 N N . ILE A 1 114 ? -0.596 -10.359 5.444 1.00 77.81 114 ILE A N 1
ATOM 939 C CA . ILE A 1 114 ? 0.109 -9.124 5.815 1.00 77.81 114 ILE A CA 1
ATOM 940 C C . ILE A 1 114 ? -0.330 -8.656 7.209 1.00 77.81 114 ILE A C 1
ATOM 942 O O . ILE A 1 114 ? 0.478 -8.149 7.985 1.00 77.81 114 ILE A O 1
ATOM 946 N N . CYS A 1 115 ? -1.612 -8.829 7.520 1.00 75.69 115 CYS A N 1
ATOM 947 C CA . CYS A 1 115 ? -2.281 -8.346 8.714 1.00 75.69 115 CYS A CA 1
ATOM 948 C C . CYS A 1 115 ? -2.586 -9.516 9.644 1.00 75.69 115 CYS A C 1
ATOM 950 O O . CYS A 1 115 ? -3.678 -10.075 9.613 1.00 75.69 115 CYS A O 1
ATOM 952 N N . THR A 1 116 ? -1.615 -9.876 10.479 1.00 67.56 116 THR A N 1
ATOM 953 C CA . THR A 1 116 ? -1.791 -10.929 11.481 1.00 67.56 116 THR A CA 1
ATOM 954 C C . THR A 1 116 ? -2.512 -10.416 12.730 1.00 67.56 116 THR A C 1
ATOM 956 O O . THR A 1 116 ? -2.536 -9.216 13.026 1.00 67.56 116 THR A O 1
ATOM 959 N N . GLU A 1 117 ? -3.077 -11.355 13.489 1.00 55.91 117 GLU A N 1
ATOM 960 C CA . GLU A 1 117 ? -3.841 -11.121 14.722 1.00 55.91 117 GLU A CA 1
ATOM 961 C C . GLU A 1 117 ? -3.024 -10.386 15.814 1.00 55.91 117 GLU A C 1
ATOM 963 O O . GLU A 1 117 ? -3.570 -9.596 16.585 1.00 55.91 117 GLU A O 1
ATOM 968 N N . GLU A 1 118 ? -1.695 -10.558 15.828 1.00 53.91 118 GLU A N 1
ATOM 969 C CA . GLU A 1 118 ? -0.794 -10.066 16.887 1.00 53.91 118 GLU A CA 1
ATOM 970 C C . GLU A 1 118 ? -0.281 -8.616 16.722 1.00 53.91 118 GLU A C 1
ATOM 972 O O . GLU A 1 118 ? 0.446 -8.125 17.583 1.00 53.91 118 GLU A O 1
ATOM 977 N N . GLY A 1 119 ? -0.719 -7.866 15.701 1.00 54.84 119 GLY A N 1
ATOM 978 C CA . GLY A 1 119 ? -0.703 -6.394 15.792 1.00 54.84 119 GLY A CA 1
ATOM 979 C C . GLY A 1 119 ? 0.268 -5.613 14.903 1.00 54.84 119 GLY A C 1
ATOM 980 O O . GLY A 1 119 ? 1.021 -4.775 15.390 1.00 54.84 119 GLY A O 1
ATOM 981 N N . VAL A 1 120 ? 0.144 -5.739 13.581 1.00 60.62 120 VAL A N 1
ATOM 982 C CA . VAL A 1 120 ? 0.682 -4.725 12.636 1.00 60.62 120 VAL A CA 1
ATOM 983 C C . VAL A 1 120 ? -0.436 -3.895 11.972 1.00 60.62 120 VAL A C 1
ATOM 985 O O . VAL A 1 120 ? -0.172 -2.883 11.319 1.00 60.62 120 VAL A O 1
ATOM 988 N N . SER A 1 121 ? -1.700 -4.262 12.219 1.00 68.56 121 SER A N 1
ATOM 989 C CA . SER A 1 121 ? -2.849 -3.807 11.421 1.00 68.56 121 SER A CA 1
ATOM 990 C C . SER A 1 121 ? -4.081 -3.483 12.265 1.00 68.56 121 SER A C 1
ATOM 992 O O . SER A 1 121 ? -5.210 -3.764 11.857 1.00 68.56 121 SER A O 1
ATOM 994 N N . LYS A 1 122 ? -3.872 -2.947 13.472 1.00 84.19 122 LYS A N 1
ATOM 995 C CA . LYS A 1 122 ? -4.971 -2.408 14.277 1.00 84.19 122 LYS A CA 1
ATOM 996 C C . LYS A 1 122 ? -5.264 -0.972 13.867 1.00 84.19 122 LYS A C 1
ATOM 998 O O . LYS A 1 122 ? -4.366 -0.135 13.765 1.00 84.19 122 LYS A O 1
ATOM 1003 N N . ILE A 1 123 ? -6.540 -0.719 13.644 1.00 88.81 123 ILE A N 1
ATOM 1004 C CA . ILE A 1 123 ? -7.110 0.590 13.385 1.00 88.81 123 ILE A CA 1
ATOM 1005 C C . ILE A 1 123 ? -7.598 1.114 14.733 1.00 88.81 123 ILE A C 1
ATOM 1007 O O . ILE A 1 123 ? -8.387 0.451 15.412 1.00 88.81 123 ILE A O 1
ATOM 1011 N N . PHE A 1 124 ? -7.078 2.268 15.138 1.00 88.56 124 PHE A N 1
ATOM 1012 C CA . PHE A 1 124 ? -7.446 2.941 16.376 1.00 88.56 124 PHE A CA 1
ATOM 1013 C C . PHE A 1 124 ? -8.342 4.129 16.076 1.00 88.56 124 PHE A C 1
ATOM 1015 O O . PHE A 1 124 ? -8.221 4.785 15.040 1.00 88.56 124 PHE A O 1
ATOM 1022 N N . PHE A 1 125 ? -9.234 4.410 17.016 1.00 89.81 125 PHE A N 1
ATOM 1023 C CA . PHE A 1 125 ? -10.262 5.425 16.873 1.00 89.81 125 PHE A CA 1
ATOM 1024 C C . PHE A 1 125 ? -10.101 6.473 17.967 1.00 89.81 125 PHE A C 1
ATOM 1026 O O . PHE A 1 125 ? -9.610 6.199 19.061 1.00 89.81 125 PHE A O 1
ATOM 1033 N N . ASN A 1 126 ? -10.499 7.698 17.663 1.00 87.38 126 ASN A N 1
ATOM 1034 C CA . ASN A 1 126 ? -10.630 8.748 18.650 1.00 87.38 126 ASN A CA 1
ATOM 1035 C C . ASN A 1 126 ? -11.932 8.534 19.435 1.00 87.38 126 ASN A C 1
ATOM 1037 O O . ASN A 1 126 ? -13.003 8.447 18.842 1.00 87.38 126 ASN A O 1
ATOM 1041 N N . GLU A 1 127 ? -11.847 8.496 20.762 1.00 82.31 127 GLU A N 1
ATOM 1042 C CA . GLU A 1 127 ? -12.993 8.228 21.644 1.00 82.31 127 GLU A CA 1
ATOM 1043 C C . GLU A 1 127 ? -14.110 9.276 21.541 1.00 82.31 127 GLU A C 1
ATOM 1045 O O . GLU A 1 127 ? -15.274 8.973 21.787 1.00 82.31 127 GLU A O 1
ATOM 1050 N N . VAL A 1 128 ? -13.763 10.513 21.178 1.00 82.12 128 VAL A N 1
ATOM 1051 C CA . VAL A 1 128 ? -14.693 11.647 21.137 1.00 82.12 128 VAL A CA 1
ATOM 1052 C C . VAL A 1 128 ? -15.361 11.768 19.771 1.00 82.12 128 VAL A C 1
ATOM 1054 O O . VAL A 1 128 ? -16.554 12.047 19.694 1.00 82.12 128 VAL A O 1
ATOM 1057 N N . THR A 1 129 ? -14.603 11.592 18.686 1.00 83.00 129 THR A N 1
ATOM 1058 C CA . THR A 1 129 ? -15.126 11.774 17.320 1.00 83.00 129 THR A CA 1
ATOM 1059 C C . THR A 1 129 ? -15.542 10.472 16.648 1.00 83.00 129 THR A C 1
ATOM 1061 O O . THR A 1 129 ? -16.265 10.517 15.659 1.00 83.00 129 THR A O 1
ATOM 1064 N N . GLY A 1 130 ? -15.077 9.322 17.142 1.00 78.50 130 GLY A N 1
ATOM 1065 C CA . GLY A 1 130 ? -15.271 8.018 16.506 1.00 78.50 130 GLY A CA 1
ATOM 1066 C C . GLY A 1 130 ? -14.479 7.827 15.207 1.00 78.50 130 GLY A C 1
ATOM 1067 O O . GLY A 1 130 ? -14.585 6.765 14.598 1.00 78.50 130 GLY A O 1
ATOM 1068 N N . ASN A 1 131 ? -13.692 8.825 14.789 1.00 86.38 131 ASN A N 1
ATOM 1069 C CA . ASN A 1 131 ? -12.876 8.779 13.576 1.00 86.38 131 ASN A CA 1
ATOM 1070 C C . ASN A 1 131 ? -11.540 8.086 13.835 1.00 86.38 131 ASN A C 1
ATOM 1072 O O . ASN A 1 131 ? -11.022 8.104 14.954 1.00 86.38 131 ASN A O 1
ATOM 1076 N N . VAL A 1 132 ? -10.928 7.553 12.783 1.00 89.75 132 VAL A N 1
ATOM 1077 C CA . VAL A 1 132 ? -9.616 6.901 12.874 1.00 89.75 132 VAL A CA 1
ATOM 1078 C C . VAL A 1 132 ? -8.511 7.881 13.253 1.00 89.75 132 VAL A C 1
ATOM 1080 O O . VAL A 1 132 ? -8.350 8.935 12.640 1.00 89.75 132 VAL A O 1
ATOM 1083 N N . SER A 1 133 ? -7.717 7.513 14.258 1.00 89.56 133 SER A N 1
ATOM 1084 C CA . SER A 1 133 ? -6.633 8.337 14.803 1.00 89.56 133 SER A CA 1
ATOM 1085 C C . SER A 1 133 ? -5.255 7.999 14.227 1.00 89.56 133 SER A C 1
ATOM 1087 O O . SER A 1 133 ? -4.357 8.833 14.287 1.00 89.56 133 SER A O 1
ATOM 1089 N N . ASN A 1 134 ? -5.081 6.808 13.640 1.00 89.94 134 ASN A N 1
ATOM 1090 C CA . ASN A 1 134 ? -3.786 6.293 13.176 1.00 89.94 134 ASN A CA 1
ATOM 1091 C C . ASN A 1 134 ? -3.749 5.932 11.677 1.00 89.94 134 ASN A C 1
ATOM 1093 O O . ASN A 1 134 ? -2.981 5.057 11.276 1.00 89.94 134 ASN A O 1
ATOM 1097 N N . LEU A 1 135 ? -4.562 6.589 10.839 1.00 90.31 135 LEU A N 1
ATOM 1098 C CA . LEU A 1 135 ? -4.725 6.230 9.421 1.00 90.31 135 LEU A CA 1
ATOM 1099 C C . LEU A 1 135 ? -3.390 6.160 8.668 1.00 90.31 135 LEU A C 1
ATOM 1101 O O . LEU A 1 135 ? -3.105 5.166 8.005 1.00 90.31 135 LEU A O 1
ATOM 1105 N N . GLU A 1 136 ? -2.563 7.199 8.773 1.00 89.38 136 GLU A N 1
ATOM 1106 C CA . GLU A 1 136 ? -1.311 7.267 8.015 1.00 89.38 136 GLU A CA 1
ATOM 1107 C C . GLU A 1 136 ? -0.277 6.248 8.509 1.00 89.38 136 GLU A C 1
ATOM 1109 O O . GLU A 1 136 ? 0.429 5.630 7.710 1.00 89.38 136 GLU A O 1
ATOM 1114 N N . GLU A 1 137 ? -0.229 5.995 9.819 1.00 88.56 137 GLU A N 1
ATOM 1115 C CA . GLU A 1 137 ? 0.638 4.966 10.393 1.00 88.56 137 GLU A CA 1
ATOM 1116 C C . GLU A 1 137 ? 0.219 3.560 9.941 1.00 88.56 137 GLU A C 1
ATOM 1118 O O . GLU A 1 137 ? 1.078 2.745 9.585 1.00 88.56 137 GLU A O 1
ATOM 1123 N N . PHE A 1 138 ? -1.091 3.306 9.899 1.00 89.31 138 PHE A N 1
ATOM 1124 C CA . PHE A 1 138 ? -1.692 2.070 9.401 1.00 89.31 138 PHE A CA 1
ATOM 1125 C C . PHE A 1 138 ? -1.403 1.853 7.909 1.00 89.31 138 PHE A C 1
ATOM 1127 O O . PHE A 1 138 ? -0.945 0.789 7.498 1.00 89.31 138 PHE A O 1
ATOM 1134 N N . VAL A 1 139 ? -1.586 2.877 7.075 1.00 90.50 139 VAL A N 1
ATOM 1135 C CA . VAL A 1 139 ? -1.250 2.802 5.644 1.00 90.50 139 VAL A CA 1
ATOM 1136 C C . VAL A 1 139 ? 0.230 2.474 5.462 1.00 90.50 139 VAL A C 1
ATOM 1138 O O . VAL A 1 139 ? 0.595 1.551 4.728 1.00 90.50 139 VAL A O 1
ATOM 1141 N N . VAL A 1 140 ? 1.103 3.198 6.162 1.00 89.62 140 VAL A N 1
ATOM 1142 C CA . VAL A 1 140 ? 2.549 3.009 6.058 1.00 89.62 140 VAL A CA 1
ATOM 1143 C C . VAL A 1 140 ? 2.985 1.649 6.616 1.00 89.62 140 VAL A C 1
ATOM 1145 O O . VAL A 1 140 ? 3.978 1.102 6.132 1.00 89.62 140 VAL A O 1
ATOM 1148 N N . SER A 1 141 ? 2.277 1.069 7.594 1.00 86.69 141 SER A N 1
ATOM 1149 C CA . SER A 1 141 ? 2.563 -0.286 8.092 1.00 86.69 141 SER A CA 1
ATOM 1150 C C . SER A 1 141 ? 2.231 -1.372 7.075 1.00 86.69 141 SER A C 1
ATOM 1152 O O . SER A 1 141 ? 2.974 -2.349 6.996 1.00 86.69 141 SER A O 1
ATOM 1154 N N . ILE A 1 142 ? 1.194 -1.174 6.257 1.00 87.94 142 ILE A N 1
ATOM 1155 C CA . ILE A 1 142 ? 0.743 -2.174 5.285 1.00 87.94 142 ILE A CA 1
ATOM 1156 C C . ILE A 1 142 ? 1.449 -2.026 3.935 1.00 87.94 142 ILE A C 1
ATOM 1158 O O . ILE A 1 142 ? 2.030 -2.994 3.444 1.00 87.94 142 ILE A O 1
ATOM 1162 N N . ILE A 1 143 ? 1.441 -0.836 3.323 1.00 89.69 143 ILE A N 1
ATOM 1163 C CA . ILE A 1 143 ? 1.936 -0.629 1.944 1.00 89.69 143 ILE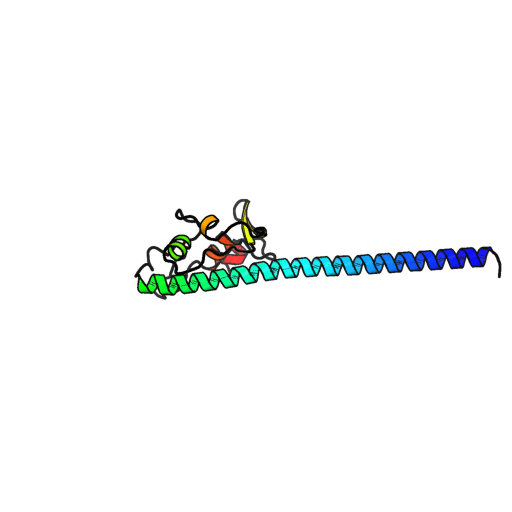 A CA 1
ATOM 1164 C C . ILE A 1 143 ? 3.243 0.161 1.848 1.00 89.69 143 ILE A C 1
ATOM 1166 O O . ILE A 1 143 ? 3.815 0.270 0.758 1.00 89.69 143 ILE A O 1
ATOM 1170 N N . GLY A 1 144 ? 3.760 0.651 2.976 1.00 89.25 144 GLY A N 1
ATOM 1171 C CA . GLY A 1 144 ? 4.991 1.436 3.052 1.00 89.25 144 GLY A CA 1
ATOM 1172 C C . GLY A 1 144 ? 4.803 2.888 2.613 1.00 89.25 144 GLY A C 1
ATOM 1173 O O . GLY A 1 144 ? 3.711 3.308 2.233 1.00 89.25 144 GLY A O 1
ATOM 1174 N N . LEU A 1 145 ? 5.890 3.660 2.654 1.00 90.75 145 LEU A N 1
ATOM 1175 C CA . LEU A 1 145 ? 5.874 5.069 2.273 1.00 90.75 145 LEU A CA 1
ATOM 1176 C C . LEU A 1 145 ? 5.537 5.272 0.793 1.00 90.75 145 LEU A C 1
ATOM 1178 O O . LEU A 1 145 ? 5.917 4.436 -0.041 1.00 90.75 145 LEU A O 1
ATOM 1182 N N . PRO A 1 146 ? 4.912 6.413 0.453 1.00 90.44 146 PRO A N 1
ATOM 1183 C CA . PRO A 1 146 ? 4.748 6.809 -0.931 1.00 90.44 146 PRO A CA 1
ATOM 1184 C C . PRO A 1 146 ? 6.104 6.821 -1.659 1.00 90.44 146 PRO A C 1
ATOM 1186 O O . PRO A 1 146 ? 7.122 7.170 -1.056 1.00 90.44 146 PRO A O 1
ATOM 1189 N N . PRO A 1 147 ? 6.144 6.520 -2.967 1.00 85.56 147 PRO A N 1
ATOM 1190 C CA . PRO A 1 147 ? 7.380 6.429 -3.758 1.00 85.56 147 PRO A CA 1
ATOM 1191 C C . PRO A 1 147 ? 8.278 7.672 -3.697 1.00 85.56 147 PRO A C 1
ATOM 1193 O O . PRO A 1 147 ? 9.496 7.568 -3.843 1.00 85.56 147 PRO A O 1
ATOM 1196 N N . ASN A 1 148 ? 7.674 8.840 -3.471 1.00 83.62 148 ASN A N 1
ATOM 1197 C CA . ASN A 1 148 ? 8.353 10.133 -3.436 1.00 83.62 148 ASN A CA 1
ATOM 1198 C C . ASN A 1 148 ? 8.761 10.584 -2.023 1.00 83.62 148 ASN A C 1
ATOM 1200 O O . ASN A 1 148 ? 9.353 11.651 -1.882 1.00 83.62 148 ASN A O 1
ATOM 1204 N N . VAL A 1 149 ? 8.472 9.792 -0.986 1.00 85.38 149 VAL A N 1
ATOM 1205 C CA . VAL A 1 149 ? 8.755 10.134 0.414 1.00 85.38 149 VAL A CA 1
ATOM 1206 C C . VAL A 1 149 ? 9.839 9.219 0.974 1.00 85.38 149 VAL A C 1
ATOM 1208 O O . VAL A 1 149 ? 9.829 8.006 0.766 1.00 85.38 149 VAL A O 1
ATOM 1211 N N . LYS A 1 150 ? 10.814 9.810 1.674 1.00 79.81 150 LYS A N 1
ATOM 1212 C CA . LYS A 1 150 ? 12.005 9.088 2.154 1.00 79.81 150 LYS A CA 1
ATOM 1213 C C . LYS A 1 150 ? 11.960 8.744 3.639 1.00 79.81 150 LYS A C 1
ATOM 1215 O O . LYS A 1 150 ? 12.638 7.799 4.040 1.00 79.81 150 LYS A O 1
ATOM 1220 N N . ASN A 1 151 ? 11.203 9.497 4.434 1.00 82.50 151 ASN A N 1
ATOM 1221 C CA . ASN A 1 151 ? 11.149 9.351 5.884 1.00 82.50 151 ASN A CA 1
ATOM 1222 C C . ASN A 1 151 ? 9.694 9.249 6.369 1.00 82.50 151 ASN A C 1
ATOM 1224 O O . ASN A 1 151 ? 8.824 9.962 5.876 1.00 82.50 151 ASN A O 1
ATOM 1228 N N . VAL A 1 152 ? 9.452 8.361 7.335 1.00 81.88 152 VAL A N 1
ATOM 1229 C CA . VAL A 1 152 ? 8.161 8.201 8.008 1.00 81.88 152 VAL A CA 1
ATOM 1230 C C . VAL A 1 152 ? 7.789 9.457 8.791 1.00 81.88 152 VAL A C 1
ATOM 1232 O O . VAL A 1 152 ? 6.652 9.900 8.685 1.00 81.88 152 VAL A O 1
ATOM 1235 N N . ASP A 1 153 ? 8.738 10.094 9.477 1.00 81.62 153 ASP A N 1
ATOM 1236 C CA . ASP A 1 153 ? 8.458 11.295 10.278 1.00 81.62 153 ASP A CA 1
ATOM 1237 C C . ASP A 1 153 ? 7.992 12.470 9.403 1.00 81.62 153 ASP A C 1
ATOM 1239 O O . ASP A 1 153 ? 7.091 13.219 9.770 1.00 81.62 153 ASP A O 1
ATOM 1243 N N . GLU A 1 154 ? 8.567 12.606 8.204 1.00 80.88 154 GLU A N 1
ATOM 1244 C CA . GLU A 1 154 ? 8.141 13.598 7.205 1.00 80.88 154 GLU A CA 1
ATOM 1245 C C . GLU A 1 154 ? 6.718 13.328 6.697 1.00 80.88 154 GLU A C 1
ATOM 1247 O O . GLU A 1 154 ? 5.998 14.254 6.335 1.00 80.88 154 GLU A O 1
ATOM 1252 N N . TYR A 1 155 ? 6.315 12.060 6.640 1.00 82.31 155 TYR A N 1
ATOM 1253 C CA . TYR A 1 155 ? 4.992 11.675 6.166 1.00 82.31 155 TYR A CA 1
ATOM 1254 C C . TYR A 1 155 ? 3.921 11.868 7.239 1.00 82.31 155 TYR A C 1
ATOM 1256 O O . TYR A 1 155 ? 2.871 12.425 6.952 1.00 82.31 155 TYR A O 1
ATOM 1264 N N . LEU A 1 156 ? 4.207 11.445 8.473 1.00 82.62 156 LEU A N 1
ATOM 1265 C CA . LEU A 1 156 ? 3.268 11.502 9.596 1.00 82.62 156 LEU A CA 1
ATOM 1266 C C . LEU A 1 156 ? 3.104 12.912 10.187 1.00 82.62 156 LEU A C 1
ATOM 1268 O O . LEU A 1 156 ? 2.210 13.124 10.998 1.00 82.62 156 LEU A O 1
ATOM 1272 N N . SER A 1 157 ? 3.969 13.864 9.823 1.00 77.19 157 SER A N 1
ATOM 1273 C CA . SER A 1 157 ? 3.885 15.263 10.275 1.00 77.19 157 SER A CA 1
ATOM 1274 C C . SER A 1 157 ? 3.055 16.173 9.361 1.00 77.19 157 SER A C 1
ATOM 1276 O O . SER A 1 157 ? 2.923 17.361 9.663 1.00 77.19 157 SER A O 1
ATOM 1278 N N . ARG A 1 158 ? 2.529 15.644 8.250 1.00 63.03 158 ARG A N 1
ATOM 1279 C CA . ARG A 1 158 ? 1.636 16.353 7.321 1.00 63.03 158 ARG A CA 1
ATOM 1280 C C . ARG A 1 158 ? 0.180 16.167 7.717 1.00 63.03 158 ARG A C 1
ATOM 1282 O O . ARG A 1 158 ? -0.578 17.139 7.514 1.00 63.03 158 ARG A O 1
#

Secondary structure (DSSP, 8-state):
--HHHHHHHHHHHHHHHHHHHHHHHHHHHHHHHHHHHHHHHHHHHHHHHHHHHHHHHHHHHHHHTT-TTT-EEHHHHHHTTSS--PBPSEEEEEEETTEEEEEE-TTT-BHHHHS-TTTSSEE-B-TTT-SBS-HHHHHHHHH-B-TT---HHHHHT-

Sequence (158 aa):
MTQRDFKNIRRRTWFEFIVVVMLLAVVVLFSAFELWRIQIQSAWEADLSTLKNIVRIAEVYAQSENKVLSGVSVYELIIGDLIEDQALNRRAFYQSRGTRKSYSNGRERKLSEICTEEGVSKIFFNEVTGNVSNLEEFVVSIIGLPPNVKNVDEYLSR